Protein AF-A0A7I7XS74-F1 (afdb_monomer)

pLDDT: mean 86.73, std 17.38, range [41.44, 97.75]

Organism: NCBI:txid28047

Structure (mmCIF, N/CA/C/O backbone):
data_AF-A0A7I7XS74-F1
#
_entry.id   AF-A0A7I7XS74-F1
#
loop_
_atom_site.group_PDB
_atom_site.id
_atom_site.type_symbol
_atom_site.label_atom_id
_atom_site.label_alt_id
_atom_site.label_comp_id
_atom_site.label_asym_id
_atom_site.label_entity_id
_atom_site.label_seq_id
_atom_site.pdbx_PDB_ins_code
_atom_site.Cartn_x
_atom_site.Cartn_y
_atom_site.Cartn_z
_atom_site.occupancy
_atom_site.B_iso_or_equiv
_atom_site.auth_seq_id
_atom_site.auth_comp_id
_atom_site.auth_asym_id
_atom_site.auth_atom_id
_atom_site.pdbx_PDB_model_num
ATOM 1 N N . MET A 1 1 ? -5.311 -9.507 -19.678 1.00 51.25 1 MET A N 1
ATOM 2 C CA . MET A 1 1 ? -5.398 -9.650 -18.212 1.00 51.25 1 MET A CA 1
ATOM 3 C C . MET A 1 1 ? -4.402 -8.661 -17.640 1.00 51.25 1 MET A C 1
ATOM 5 O O . MET A 1 1 ? -3.240 -8.748 -18.012 1.00 51.25 1 MET A O 1
ATOM 9 N N . ASP A 1 2 ? -4.842 -7.669 -16.873 1.00 70.88 2 ASP A N 1
ATOM 10 C CA . ASP A 1 2 ? -3.912 -6.734 -16.231 1.00 70.88 2 ASP A CA 1
ATOM 11 C C . ASP A 1 2 ? -3.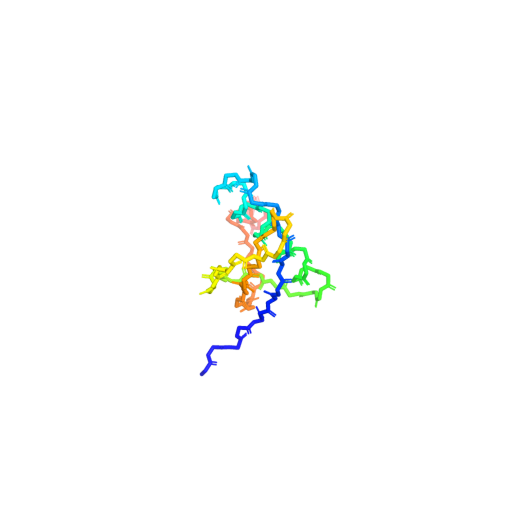181 -7.456 -15.085 1.00 70.88 2 ASP A C 1
ATOM 13 O O . ASP A 1 2 ? -3.833 -7.968 -14.174 1.00 70.88 2 ASP A O 1
ATOM 17 N N . ASP A 1 3 ? -1.847 -7.524 -15.138 1.00 89.81 3 ASP A N 1
ATOM 18 C CA . ASP A 1 3 ? -1.006 -8.222 -14.150 1.00 89.81 3 ASP A CA 1
ATOM 19 C C . ASP A 1 3 ? -0.770 -7.344 -12.908 1.00 89.81 3 ASP A C 1
ATOM 21 O O . ASP A 1 3 ? 0.285 -6.737 -12.716 1.00 89.81 3 ASP A O 1
ATOM 25 N N . TRP A 1 4 ? -1.813 -7.193 -12.090 1.00 94.44 4 TRP A N 1
ATOM 26 C CA . TRP A 1 4 ? -1.754 -6.412 -10.854 1.00 94.44 4 TRP A CA 1
ATOM 27 C C . TRP A 1 4 ? -0.917 -7.114 -9.780 1.00 94.44 4 TRP A C 1
ATOM 29 O O . TRP A 1 4 ? -1.275 -8.192 -9.302 1.00 94.44 4 TRP A O 1
ATOM 39 N N . ARG A 1 5 ? 0.120 -6.433 -9.286 1.00 94.81 5 ARG A N 1
ATOM 40 C CA . ARG A 1 5 ? 0.852 -6.823 -8.075 1.00 94.81 5 ARG A CA 1
ATOM 41 C C . ARG A 1 5 ? 0.034 -6.404 -6.857 1.00 94.81 5 ARG A C 1
ATOM 43 O O . ARG A 1 5 ? -0.261 -5.221 -6.695 1.00 94.81 5 ARG A O 1
ATOM 50 N N . THR A 1 6 ? -0.370 -7.363 -6.029 1.00 95.94 6 THR A N 1
ATOM 51 C CA . THR A 1 6 ? -1.279 -7.141 -4.892 1.00 95.94 6 THR A CA 1
ATOM 52 C C . THR A 1 6 ? -0.583 -7.475 -3.577 1.00 95.94 6 THR A C 1
ATOM 54 O O . THR A 1 6 ? 0.189 -8.425 -3.507 1.00 95.94 6 THR A O 1
ATOM 57 N N . PHE A 1 7 ? -0.866 -6.684 -2.547 1.00 95.31 7 PHE A N 1
ATOM 58 C CA . PHE A 1 7 ? -0.235 -6.720 -1.236 1.00 95.31 7 PHE A CA 1
ATOM 59 C C . PHE A 1 7 ? -1.286 -6.578 -0.141 1.00 95.31 7 PHE A C 1
ATOM 61 O O . PHE A 1 7 ? -2.277 -5.856 -0.295 1.00 95.31 7 PHE A O 1
ATOM 68 N N . GLU A 1 8 ? -1.012 -7.217 0.989 1.00 96.88 8 GLU A N 1
ATOM 69 C CA . GLU A 1 8 ? -1.787 -7.063 2.211 1.00 96.88 8 GLU A CA 1
ATOM 70 C C . GLU A 1 8 ? -1.028 -6.183 3.200 1.00 96.88 8 GLU A C 1
ATOM 72 O O . GLU A 1 8 ? 0.154 -6.391 3.476 1.00 96.88 8 GLU A O 1
ATOM 77 N N . PHE A 1 9 ? -1.724 -5.201 3.759 1.00 96.00 9 PHE A N 1
ATOM 78 C CA . PHE A 1 9 ? -1.183 -4.303 4.765 1.00 96.00 9 PHE A CA 1
ATOM 79 C C . PHE A 1 9 ? -2.086 -4.279 5.986 1.00 96.00 9 PHE A C 1
ATOM 81 O O . PHE A 1 9 ? -3.309 -4.245 5.877 1.00 96.00 9 PHE A O 1
ATOM 88 N N . TYR A 1 10 ? -1.470 -4.215 7.158 1.00 96.62 10 TYR A N 1
ATOM 89 C CA . TYR A 1 10 ? -2.172 -4.022 8.417 1.00 96.62 10 TYR A CA 1
ATOM 90 C C . TYR A 1 10 ? -1.884 -2.608 8.900 1.00 96.62 10 TYR A C 1
ATOM 92 O O . TYR A 1 10 ? -0.729 -2.250 9.141 1.00 96.62 10 TYR A O 1
ATOM 100 N N . LEU A 1 11 ? -2.935 -1.796 8.996 1.00 96.75 11 LEU A N 1
ATOM 101 C CA . LEU A 1 11 ? -2.858 -0.421 9.481 1.00 96.75 11 LEU A CA 1
ATOM 102 C C . LEU A 1 11 ? -3.783 -0.228 10.689 1.00 96.75 11 LEU A C 1
ATOM 104 O O . LEU A 1 11 ? -4.842 -0.863 10.740 1.00 96.75 11 LEU A O 1
ATOM 108 N N . PRO A 1 12 ? -3.426 0.639 11.654 1.00 96.94 12 PRO A N 1
ATOM 109 C CA . PRO A 1 12 ? -4.294 0.937 12.786 1.00 96.94 12 PRO A CA 1
ATOM 110 C C . PRO A 1 12 ? -5.635 1.515 12.327 1.00 96.94 12 PRO A C 1
ATOM 112 O O . PRO A 1 12 ? -5.687 2.360 11.432 1.00 96.94 12 PRO A O 1
ATOM 115 N N . SER A 1 13 ? -6.725 1.116 12.980 1.00 95.38 13 SER A N 1
ATOM 116 C CA . SER A 1 13 ? -8.064 1.657 12.719 1.00 95.38 13 SER A CA 1
ATOM 117 C C . SER A 1 13 ? -8.228 3.108 13.171 1.00 95.38 13 SER A C 1
ATOM 119 O O . SER A 1 13 ? -9.250 3.720 12.879 1.00 95.38 13 SER A O 1
ATOM 121 N N . THR A 1 14 ? -7.259 3.635 13.921 1.00 96.25 14 THR A N 1
ATOM 122 C CA . THR A 1 14 ? -7.207 5.031 14.367 1.00 96.25 14 THR A CA 1
ATOM 123 C C . THR A 1 14 ? -6.783 5.990 13.259 1.00 96.25 14 THR A C 1
ATOM 125 O O . THR A 1 14 ? -7.025 7.186 13.392 1.00 96.25 14 THR A O 1
ATOM 128 N N . LEU A 1 15 ? -6.177 5.492 12.174 1.00 95.56 15 LEU A N 1
ATOM 129 C CA . LEU A 1 15 ? -5.824 6.326 11.029 1.00 95.56 15 LEU A CA 1
ATOM 130 C C . LEU A 1 15 ? -7.077 6.784 10.290 1.00 95.56 15 LEU A C 1
ATOM 132 O O . LEU A 1 15 ? -7.987 5.992 10.014 1.00 95.56 15 LEU A O 1
ATOM 136 N N . SER A 1 16 ? -7.090 8.053 9.890 1.00 95.88 16 SER A N 1
ATOM 137 C CA . SER A 1 16 ? -8.107 8.538 8.968 1.00 95.88 16 SER A CA 1
ATOM 138 C C . SER A 1 16 ? -7.983 7.830 7.607 1.00 95.88 16 SER A C 1
ATOM 140 O O . SER A 1 16 ? -6.901 7.366 7.225 1.00 95.88 16 SER A O 1
ATOM 142 N N . PRO A 1 17 ? -9.066 7.761 6.812 1.00 92.88 17 PRO A N 1
ATOM 143 C CA . PRO A 1 17 ? -9.019 7.155 5.481 1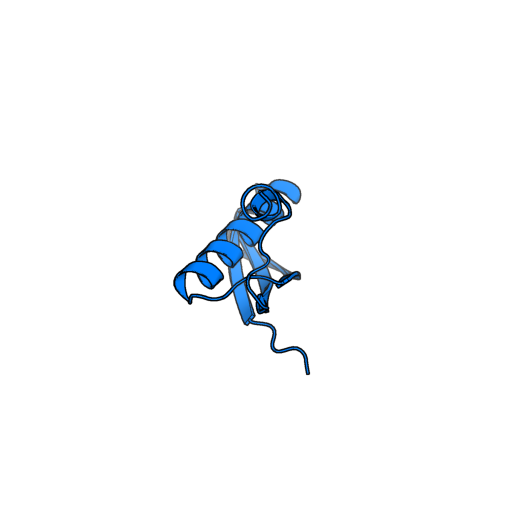.00 92.88 17 PRO A CA 1
ATOM 144 C C . PRO A 1 17 ? -7.942 7.756 4.561 1.00 92.88 17 PRO A C 1
ATOM 146 O O . PRO A 1 17 ? -7.328 7.032 3.775 1.00 92.88 17 PRO A O 1
ATOM 149 N N . THR A 1 18 ? -7.684 9.062 4.671 1.00 96.19 18 THR A N 1
ATOM 150 C CA . THR A 1 18 ? -6.676 9.773 3.870 1.00 96.19 18 THR A CA 1
ATOM 151 C C . THR A 1 18 ? -5.255 9.396 4.277 1.00 96.19 18 THR A C 1
ATOM 153 O O . THR A 1 18 ? -4.412 9.151 3.409 1.00 96.19 18 THR A O 1
ATOM 156 N N . GLU A 1 19 ? -4.986 9.298 5.580 1.00 97.56 19 GLU A N 1
ATOM 157 C CA . GLU A 1 19 ? -3.688 8.852 6.100 1.00 97.56 19 GLU A CA 1
ATOM 158 C C . GLU A 1 19 ? -3.422 7.400 5.712 1.00 97.56 19 GLU A C 1
ATOM 160 O O . GLU A 1 19 ? -2.363 7.096 5.168 1.00 97.56 19 GLU A O 1
ATOM 165 N N . ALA A 1 20 ? -4.414 6.522 5.891 1.00 96.56 20 ALA A N 1
ATOM 166 C CA . ALA A 1 20 ? -4.312 5.127 5.482 1.00 96.56 20 ALA A CA 1
ATOM 167 C C . ALA A 1 20 ? -4.037 5.001 3.975 1.00 96.56 20 ALA A C 1
ATOM 169 O O . ALA A 1 20 ? -3.134 4.276 3.570 1.00 96.56 20 ALA A O 1
ATOM 170 N N . THR A 1 21 ? -4.748 5.757 3.133 1.00 96.31 21 THR A N 1
ATOM 171 C CA . THR A 1 21 ? -4.527 5.750 1.676 1.00 96.31 21 THR A CA 1
ATOM 172 C C . THR A 1 21 ? -3.123 6.230 1.306 1.00 96.31 21 THR A C 1
ATOM 174 O O . THR A 1 21 ? -2.471 5.634 0.447 1.00 96.31 21 THR A O 1
ATOM 177 N N . SER A 1 22 ? -2.642 7.291 1.958 1.00 97.44 22 SER A N 1
ATOM 178 C CA . SER A 1 22 ? -1.304 7.842 1.722 1.00 97.44 22 SER A CA 1
ATOM 179 C C . SER A 1 22 ? -0.215 6.846 2.120 1.00 97.44 22 SER A C 1
ATOM 181 O O . SER A 1 22 ? 0.735 6.635 1.365 1.00 97.44 22 SER A O 1
ATOM 183 N N . GLU A 1 23 ? -0.395 6.176 3.257 1.00 97.75 23 GLU A N 1
ATOM 184 C CA . GLU A 1 23 ? 0.519 5.153 3.759 1.00 97.75 23 GLU A CA 1
ATOM 185 C C . GLU A 1 23 ? 0.543 3.910 2.858 1.00 97.75 23 GLU A C 1
ATOM 187 O O . GLU A 1 23 ? 1.618 3.447 2.474 1.00 97.75 23 GLU A O 1
ATOM 192 N N . LEU A 1 24 ? -0.623 3.406 2.433 1.00 97.75 24 LEU A N 1
ATOM 193 C CA . LEU A 1 24 ? -0.716 2.289 1.485 1.00 97.75 24 LEU A CA 1
ATOM 194 C C . LEU A 1 24 ? -0.012 2.619 0.169 1.00 97.75 24 LEU A C 1
ATOM 196 O O . LEU A 1 24 ? 0.785 1.826 -0.332 1.00 97.75 24 LEU A O 1
ATOM 200 N N . ARG A 1 25 ? -0.269 3.812 -0.379 1.00 96.94 25 ARG A N 1
ATOM 201 C CA . ARG A 1 25 ? 0.359 4.257 -1.625 1.00 96.94 25 ARG A CA 1
ATOM 202 C C . ARG A 1 25 ? 1.873 4.353 -1.479 1.00 96.94 25 ARG A C 1
ATOM 204 O O . ARG A 1 25 ? 2.588 3.902 -2.369 1.00 96.94 25 ARG A O 1
ATOM 211 N N . ARG A 1 26 ? 2.365 4.909 -0.369 1.00 97.25 26 ARG A N 1
ATOM 212 C CA . ARG A 1 26 ? 3.800 5.003 -0.080 1.00 97.25 26 ARG A CA 1
ATOM 213 C C . ARG A 1 26 ? 4.449 3.621 -0.039 1.00 97.25 26 ARG A C 1
ATOM 215 O O . ARG A 1 26 ? 5.446 3.415 -0.722 1.00 97.25 26 ARG A O 1
ATOM 222 N N . ARG A 1 27 ? 3.880 2.677 0.716 1.00 97.25 27 ARG A N 1
ATOM 223 C CA . ARG A 1 27 ? 4.422 1.312 0.839 1.00 97.25 27 ARG A CA 1
ATOM 224 C C . ARG A 1 27 ? 4.448 0.578 -0.496 1.00 97.25 27 ARG A C 1
ATOM 226 O O . ARG A 1 27 ? 5.440 -0.063 -0.814 1.00 97.25 27 ARG A O 1
ATOM 233 N N . VAL A 1 28 ? 3.393 0.723 -1.295 1.00 95.94 28 VAL A N 1
ATOM 234 C CA . VAL A 1 28 ? 3.331 0.140 -2.640 1.00 95.94 28 VAL A CA 1
ATOM 235 C C . VAL A 1 28 ? 4.384 0.743 -3.575 1.00 95.94 28 VAL A C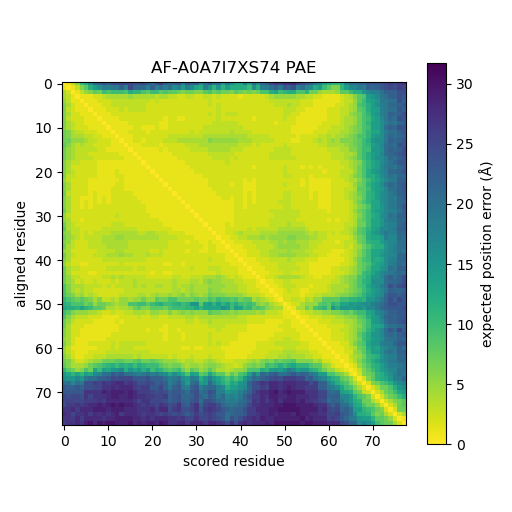 1
ATOM 237 O O . VAL A 1 28 ? 5.029 0.006 -4.313 1.00 95.94 28 VAL A O 1
ATOM 240 N N . LEU A 1 29 ? 4.591 2.064 -3.536 1.00 94.88 29 LEU A N 1
ATOM 241 C CA . LEU A 1 29 ? 5.634 2.718 -4.333 1.00 94.88 29 LEU A CA 1
ATOM 242 C C . LEU A 1 29 ? 7.039 2.247 -3.943 1.00 94.88 29 LEU A C 1
ATOM 244 O O . LEU A 1 29 ? 7.856 2.029 -4.830 1.00 94.88 29 LEU A O 1
ATOM 248 N N . ILE A 1 30 ? 7.303 2.077 -2.644 1.00 95.38 30 ILE A N 1
ATOM 249 C CA . ILE A 1 30 ? 8.578 1.544 -2.145 1.00 95.38 30 ILE A CA 1
ATOM 250 C C . ILE A 1 30 ? 8.774 0.107 -2.635 1.00 95.38 30 ILE A C 1
ATOM 252 O O . ILE A 1 30 ? 9.783 -0.174 -3.262 1.00 95.38 30 ILE A O 1
ATOM 256 N N . ALA A 1 31 ? 7.778 -0.767 -2.455 1.00 94.25 31 ALA A N 1
ATOM 257 C CA . ALA A 1 31 ? 7.868 -2.160 -2.892 1.00 94.25 31 ALA A CA 1
ATOM 258 C C . ALA A 1 31 ? 8.109 -2.298 -4.407 1.00 94.25 31 ALA A C 1
ATOM 260 O O . ALA A 1 31 ? 8.871 -3.160 -4.835 1.00 94.25 31 ALA 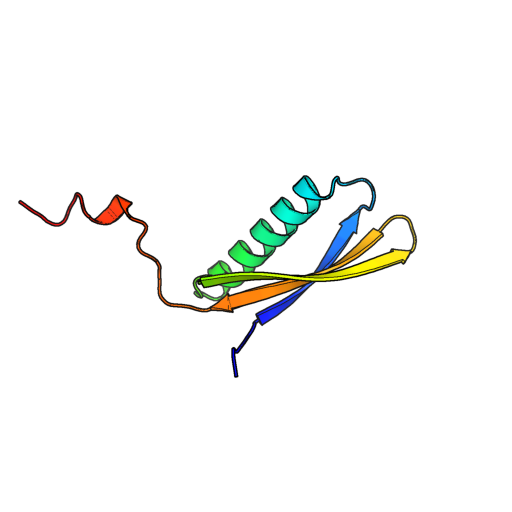A O 1
ATOM 261 N N . ALA A 1 32 ? 7.482 -1.442 -5.220 1.00 94.06 32 ALA A N 1
ATOM 262 C CA . ALA A 1 32 ? 7.746 -1.398 -6.656 1.00 94.06 32 ALA A CA 1
ATOM 263 C C . ALA A 1 32 ? 9.182 -0.937 -6.955 1.00 94.06 32 ALA A C 1
ATOM 265 O O . ALA A 1 32 ? 9.879 -1.582 -7.734 1.00 94.06 32 ALA A O 1
ATOM 266 N N . ALA A 1 33 ? 9.641 0.137 -6.302 1.00 93.00 33 ALA A N 1
ATOM 267 C CA . ALA A 1 33 ? 10.989 0.668 -6.487 1.00 93.00 33 ALA A CA 1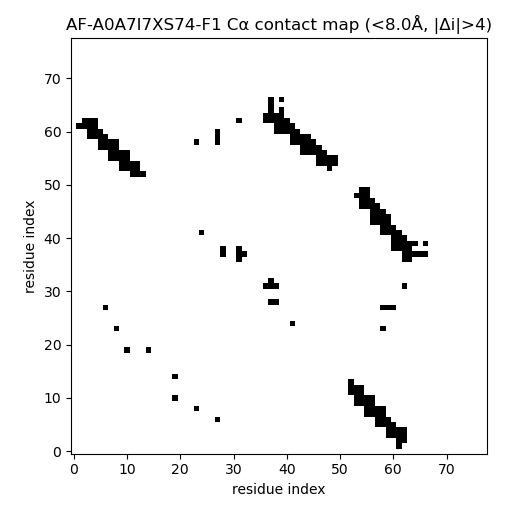
ATOM 268 C C . ALA A 1 33 ? 12.078 -0.338 -6.077 1.00 93.00 33 ALA A C 1
ATOM 270 O O . ALA A 1 33 ? 13.049 -0.504 -6.813 1.00 93.00 33 ALA A O 1
ATOM 271 N N . ASP A 1 34 ? 11.888 -1.051 -4.965 1.00 94.44 34 ASP A N 1
ATOM 272 C CA . ASP A 1 34 ? 12.797 -2.105 -4.497 1.00 94.44 34 ASP A CA 1
ATOM 273 C C . ASP A 1 34 ? 12.884 -3.273 -5.497 1.00 94.44 34 ASP A C 1
ATOM 275 O O . ASP A 1 34 ? 13.930 -3.904 -5.633 1.00 94.44 34 ASP A O 1
ATOM 279 N N . GLY A 1 35 ? 11.802 -3.535 -6.240 1.00 90.94 35 GLY A N 1
ATOM 280 C CA . GLY A 1 35 ? 11.760 -4.505 -7.339 1.00 90.94 35 GLY A CA 1
ATOM 281 C C . GLY A 1 35 ? 12.255 -3.974 -8.690 1.00 90.94 35 GLY A C 1
ATOM 282 O O . GLY A 1 35 ? 12.254 -4.718 -9.669 1.00 90.94 35 GLY A O 1
ATOM 283 N N . GLY A 1 36 ? 12.654 -2.700 -8.779 1.00 92.25 36 GLY A N 1
ATOM 284 C CA . GLY A 1 36 ? 13.018 -2.050 -10.044 1.00 92.25 36 GLY A CA 1
ATOM 285 C C . GLY A 1 36 ? 11.829 -1.782 -10.980 1.00 92.25 36 GLY A C 1
ATOM 286 O O . GLY A 1 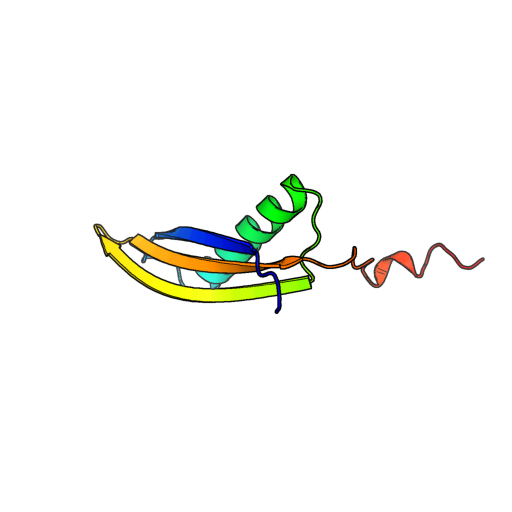36 ? 12.024 -1.525 -12.169 1.00 92.25 36 GLY A O 1
ATOM 287 N N . GLU A 1 37 ? 10.599 -1.839 -10.469 1.00 93.62 37 GLU A N 1
ATOM 288 C CA . GLU A 1 37 ? 9.362 -1.625 -11.219 1.00 93.62 37 GLU A CA 1
ATOM 289 C C . GLU A 1 37 ? 8.835 -0.191 -11.031 1.00 93.62 37 GLU A C 1
ATOM 291 O O . GLU A 1 37 ? 8.958 0.425 -9.970 1.00 93.62 37 GLU A O 1
ATOM 296 N N . PHE A 1 38 ? 8.176 0.354 -12.059 1.00 90.94 38 PHE A N 1
ATOM 297 C CA . PHE A 1 38 ? 7.487 1.643 -11.961 1.00 90.94 38 PHE A CA 1
ATOM 298 C C . PHE A 1 38 ? 5.981 1.445 -11.842 1.00 90.94 38 PHE A C 1
ATOM 300 O O . PHE A 1 38 ? 5.370 0.662 -12.570 1.00 90.94 38 PHE A O 1
ATOM 307 N N . VAL A 1 39 ? 5.351 2.218 -10.960 1.00 92.88 39 VAL A N 1
ATOM 308 C CA . VAL A 1 39 ? 3.903 2.166 -10.747 1.00 92.88 39 VAL A CA 1
ATOM 309 C C . VAL A 1 39 ? 3.169 2.998 -11.800 1.00 92.88 39 VAL A C 1
ATOM 311 O O . VAL A 1 39 ? 3.246 4.228 -11.811 1.00 92.88 39 VAL A O 1
ATOM 314 N N . ARG A 1 40 ? 2.384 2.340 -12.660 1.00 93.06 40 ARG A N 1
ATOM 315 C CA . ARG A 1 40 ? 1.484 3.003 -13.621 1.00 93.06 40 ARG A CA 1
ATOM 316 C C . ARG A 1 40 ? 0.157 3.397 -12.983 1.00 93.06 40 ARG A C 1
ATOM 318 O O . ARG A 1 40 ? -0.354 4.486 -13.256 1.00 93.06 40 ARG A O 1
ATOM 325 N N . GLN A 1 41 ? -0.417 2.495 -12.191 1.00 94.31 41 GLN A N 1
ATOM 326 C CA . GLN A 1 41 ? -1.681 2.687 -11.479 1.00 94.31 41 GLN A CA 1
ATOM 327 C C . GLN A 1 41 ? -1.590 2.086 -10.081 1.00 94.31 41 GLN A C 1
ATOM 329 O O . GLN A 1 41 ? -0.908 1.089 -9.883 1.00 94.31 41 GLN A O 1
ATOM 334 N N . PHE A 1 42 ? -2.308 2.684 -9.137 1.00 95.19 42 PHE A N 1
ATO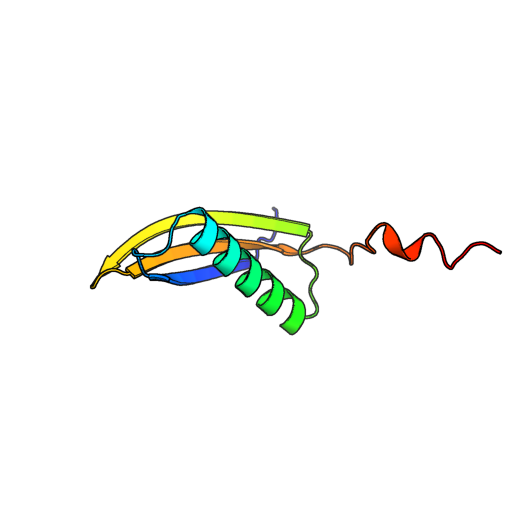M 335 C CA . PHE A 1 42 ? -2.459 2.214 -7.764 1.00 95.19 42 PHE A CA 1
ATOM 336 C C . PHE A 1 42 ? -3.944 1.995 -7.488 1.00 95.19 42 PHE A C 1
ATOM 338 O O . PHE A 1 42 ? -4.771 2.791 -7.938 1.00 95.19 42 PHE A O 1
ATOM 345 N N . ARG A 1 43 ? -4.276 0.949 -6.733 1.00 95.56 43 ARG A N 1
ATOM 346 C CA . ARG A 1 43 ? -5.641 0.688 -6.274 1.00 95.56 43 ARG A CA 1
ATOM 347 C C . ARG A 1 43 ? -5.656 0.157 -4.849 1.00 95.56 43 ARG A C 1
ATOM 349 O O . ARG A 1 43 ? -4.735 -0.541 -4.430 1.00 95.56 43 ARG A O 1
ATOM 356 N N . ILE A 1 44 ? -6.758 0.414 -4.158 1.00 96.69 44 ILE A N 1
ATOM 357 C CA . ILE A 1 44 ? -7.150 -0.285 -2.935 1.00 96.69 44 ILE A CA 1
ATOM 358 C C . ILE A 1 44 ? -8.318 -1.182 -3.335 1.00 96.69 44 ILE A C 1
ATOM 360 O O . ILE A 1 44 ? -9.330 -0.684 -3.819 1.00 96.69 44 ILE A O 1
ATOM 364 N N . ALA A 1 45 ? -8.130 -2.492 -3.230 1.00 94.25 45 ALA A N 1
ATOM 365 C CA . ALA A 1 45 ? -9.102 -3.489 -3.658 1.00 94.25 45 ALA A CA 1
ATOM 366 C C . ALA A 1 45 ? -10.097 -3.835 -2.547 1.00 94.25 45 ALA A C 1
ATOM 368 O O . ALA A 1 45 ? -11.272 -4.029 -2.837 1.00 94.25 45 ALA A O 1
ATOM 369 N N . ASP A 1 46 ? -9.633 -3.906 -1.297 1.00 94.81 46 ASP A N 1
ATOM 370 C CA . ASP A 1 46 ? -10.475 -4.312 -0.174 1.00 94.81 46 ASP A CA 1
ATOM 371 C C . ASP A 1 46 ? -9.999 -3.720 1.160 1.00 94.81 46 ASP A C 1
ATOM 373 O O . ASP A 1 46 ? -8.835 -3.325 1.315 1.00 94.81 46 ASP A O 1
ATOM 377 N N . ARG A 1 47 ? -10.923 -3.664 2.122 1.00 94.31 47 ARG A N 1
ATOM 378 C CA . ARG A 1 47 ? -10.691 -3.241 3.499 1.00 94.31 47 ARG A CA 1
ATOM 379 C C . ARG A 1 47 ? -11.551 -4.049 4.468 1.00 94.31 47 ARG A C 1
ATOM 381 O O . ARG A 1 47 ? -12.761 -3.844 4.550 1.00 94.31 47 ARG A O 1
ATOM 388 N N . GLU A 1 48 ? -10.903 -4.808 5.339 1.00 95.88 48 GLU A N 1
ATOM 389 C CA . GLU A 1 48 ? -11.563 -5.637 6.345 1.00 95.88 48 GLU A CA 1
ATOM 390 C C . GLU A 1 48 ? -11.126 -5.253 7.764 1.00 95.88 48 GLU A C 1
ATOM 392 O O . GLU A 1 48 ? -9.946 -5.005 8.028 1.00 95.88 48 GLU A O 1
ATOM 397 N N . ARG A 1 49 ? -12.071 -5.194 8.714 1.00 93.38 49 ARG A N 1
ATOM 398 C CA . ARG A 1 49 ? -11.708 -5.010 10.128 1.00 93.38 49 ARG A CA 1
ATOM 399 C C . ARG A 1 49 ? -10.953 -6.242 10.614 1.00 93.38 49 ARG A C 1
ATOM 401 O O . ARG A 1 49 ? -11.415 -7.361 10.443 1.00 93.38 49 ARG A O 1
ATOM 408 N N . HIS A 1 50 ? -9.835 -6.014 11.284 1.00 91.75 50 HIS A N 1
ATOM 409 C CA . HIS A 1 50 ? -9.043 -7.048 11.923 1.00 91.75 50 HIS A CA 1
ATOM 410 C C . HIS A 1 50 ? -9.063 -6.877 13.450 1.00 91.75 50 HIS A C 1
ATOM 412 O O . HIS A 1 50 ? -9.523 -5.865 13.989 1.00 91.75 50 HIS A O 1
ATOM 418 N N . ALA A 1 51 ? -8.600 -7.894 14.175 1.00 89.50 51 ALA A N 1
ATOM 419 C CA . ALA A 1 51 ? -8.622 -7.888 15.631 1.00 89.50 51 ALA A CA 1
ATOM 420 C C . ALA A 1 51 ? -7.786 -6.735 16.222 1.00 89.50 51 ALA A C 1
ATOM 422 O O . ALA A 1 51 ? -6.829 -6.256 15.615 1.00 89.50 51 ALA A O 1
ATOM 423 N N . LYS A 1 52 ? -8.125 -6.327 17.453 1.00 90.00 52 LYS A N 1
ATOM 424 C CA . LYS A 1 52 ? -7.337 -5.387 18.277 1.00 90.00 52 LYS A CA 1
ATOM 425 C C . LYS A 1 52 ? -7.131 -3.990 17.661 1.00 90.00 52 LYS A C 1
ATOM 427 O O . LYS A 1 52 ? -6.078 -3.391 17.847 1.00 90.00 52 LYS A O 1
ATOM 432 N N . GLY A 1 53 ? -8.125 -3.465 16.944 1.00 93.19 53 GLY A N 1
ATOM 433 C CA . GLY A 1 53 ? -8.057 -2.105 16.389 1.00 93.19 53 GLY A CA 1
ATOM 434 C C . GLY A 1 53 ? -7.169 -1.990 15.150 1.00 93.19 53 GLY A C 1
ATOM 435 O O . GLY A 1 53 ? -6.609 -0.930 14.887 1.00 93.19 53 GLY A O 1
ATOM 436 N N . TRP A 1 54 ? -7.034 -3.074 14.388 1.00 96.38 54 TRP A N 1
ATOM 437 C CA . TRP A 1 54 ? -6.336 -3.085 13.106 1.00 96.38 54 TRP A CA 1
ATOM 438 C C . TRP A 1 54 ? -7.324 -3.230 11.957 1.00 96.38 54 TRP A C 1
ATOM 440 O O . TRP A 1 54 ? -8.430 -3.744 12.110 1.00 96.38 54 TRP A O 1
ATOM 450 N N . ILE A 1 55 ? -6.920 -2.773 10.783 1.00 96.81 55 ILE A N 1
ATOM 451 C CA . ILE A 1 55 ? -7.643 -2.967 9.535 1.00 96.81 55 ILE A CA 1
ATOM 452 C C . ILE A 1 55 ? -6.682 -3.637 8.559 1.00 96.81 55 ILE A C 1
ATOM 454 O O . ILE A 1 55 ? -5.564 -3.154 8.357 1.00 96.81 55 ILE A O 1
ATOM 458 N N . ARG A 1 56 ? -7.129 -4.747 7.970 1.00 97.12 56 ARG A N 1
ATOM 459 C CA . ARG A 1 56 ? -6.458 -5.402 6.851 1.00 97.12 56 ARG A CA 1
ATOM 460 C C . ARG A 1 56 ? -6.871 -4.688 5.572 1.00 97.12 56 ARG A C 1
ATOM 462 O O . ARG A 1 56 ? -8.058 -4.548 5.286 1.00 97.12 56 ARG A O 1
ATOM 469 N N . TRP A 1 57 ? -5.891 -4.220 4.821 1.00 97.38 57 TRP A N 1
ATOM 470 C CA . TRP A 1 57 ? -6.077 -3.536 3.552 1.00 97.38 57 TRP A CA 1
ATOM 471 C C . TRP A 1 57 ? -5.430 -4.345 2.445 1.00 97.38 57 TRP A C 1
ATOM 473 O O . TRP A 1 57 ? -4.253 -4.691 2.539 1.00 97.38 57 TRP A O 1
ATOM 483 N N . THR A 1 58 ? -6.177 -4.565 1.372 1.00 97.19 58 THR A N 1
ATOM 484 C CA . THR A 1 58 ? -5.652 -5.163 0.148 1.00 97.19 58 THR A CA 1
ATOM 485 C C . THR A 1 58 ? -5.429 -4.040 -0.847 1.00 97.19 58 THR A C 1
ATOM 487 O O . THR A 1 58 ? -6.382 -3.404 -1.298 1.00 97.19 58 THR A O 1
ATOM 490 N N . ALA A 1 59 ? -4.175 -3.768 -1.189 1.00 97.25 59 ALA A N 1
ATOM 491 C CA . ALA A 1 59 ? -3.814 -2.744 -2.161 1.00 97.25 59 ALA A CA 1
ATOM 492 C C . ALA A 1 59 ? -2.894 -3.327 -3.225 1.00 97.25 59 ALA A C 1
ATOM 494 O O . ALA A 1 59 ? -2.248 -4.348 -3.022 1.00 97.25 59 ALA A O 1
ATOM 495 N N . GLY A 1 60 ? -2.837 -2.692 -4.383 1.00 96.06 60 GLY A N 1
ATOM 496 C CA . GLY A 1 60 ? -1.996 -3.178 -5.458 1.00 96.06 60 GLY A CA 1
ATOM 497 C C . GLY A 1 60 ? -1.610 -2.099 -6.437 1.00 96.06 60 GLY A C 1
ATOM 498 O O . GLY A 1 60 ? -2.159 -0.992 -6.433 1.00 96.06 60 GLY A O 1
ATOM 499 N N . TYR A 1 61 ? -0.668 -2.449 -7.298 1.00 96.19 61 TYR A N 1
ATOM 500 C CA . TYR A 1 61 ? -0.271 -1.613 -8.409 1.00 96.19 61 TYR A CA 1
ATOM 501 C C . TYR A 1 61 ? -0.193 -2.388 -9.714 1.00 96.19 61 TYR A C 1
ATOM 503 O O . TYR A 1 61 ? 0.019 -3.599 -9.741 1.00 96.19 61 TYR A O 1
ATOM 511 N N . LEU A 1 62 ? -0.372 -1.646 -10.799 1.00 95.38 62 LEU A N 1
ATOM 512 C CA . LEU A 1 62 ? -0.081 -2.113 -12.140 1.00 95.38 62 LEU A CA 1
ATOM 513 C C . LEU A 1 62 ? 1.312 -1.597 -12.516 1.00 95.38 62 LEU A C 1
ATOM 515 O O . LEU A 1 62 ? 1.492 -0.367 -12.525 1.00 95.38 62 LEU A O 1
ATOM 519 N N . PRO A 1 63 ? 2.288 -2.473 -12.806 1.00 93.81 63 PRO A N 1
ATOM 520 C CA . PRO A 1 63 ? 3.576 -2.037 -13.318 1.00 93.81 63 PRO A CA 1
ATOM 521 C C . PRO A 1 63 ? 3.414 -1.343 -14.677 1.00 93.81 63 PRO A C 1
ATOM 523 O O . PRO A 1 63 ? 2.451 -1.549 -15.422 1.00 93.81 63 PRO A O 1
ATOM 526 N N . GLY A 1 64 ? 4.358 -0.479 -15.014 1.00 88.62 64 GLY A N 1
ATOM 527 C CA . GLY A 1 64 ? 4.434 0.131 -16.331 1.00 88.62 64 GLY A CA 1
ATOM 528 C C . GLY A 1 64 ? 5.795 0.753 -16.596 1.00 88.62 64 GLY A C 1
ATOM 529 O O . GLY A 1 64 ? 6.688 0.657 -15.759 1.00 88.62 64 GLY A O 1
ATOM 530 N N . PRO A 1 65 ? 5.973 1.382 -17.766 1.00 84.75 65 PRO A N 1
ATOM 531 C CA . PRO A 1 65 ? 7.240 2.006 -18.105 1.00 84.75 65 PRO A CA 1
ATOM 532 C C . PRO A 1 65 ? 7.565 3.147 -17.130 1.00 84.7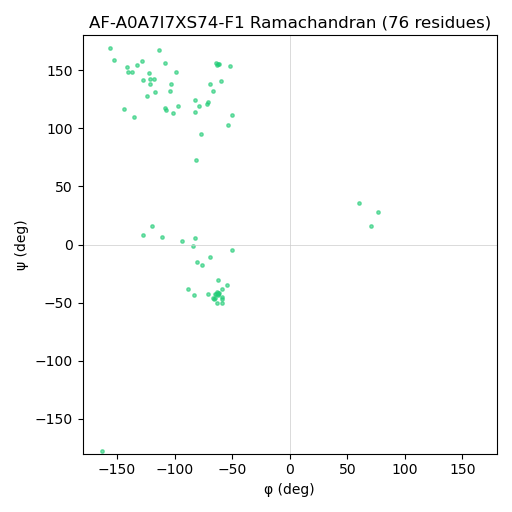5 65 PRO A C 1
ATOM 534 O O . PRO A 1 65 ? 6.634 3.770 -16.597 1.00 84.75 65 PRO A O 1
ATOM 537 N N . PRO A 1 66 ? 8.859 3.476 -16.942 1.00 79.69 66 PRO A N 1
ATOM 538 C CA . PRO A 1 66 ? 9.266 4.685 -16.245 1.00 79.69 66 PRO A CA 1
ATOM 539 C C . PRO A 1 66 ? 8.529 5.876 -16.834 1.00 79.69 66 PRO A C 1
ATOM 541 O O . PRO A 1 66 ? 8.747 6.282 -17.977 1.00 79.69 66 PRO A O 1
ATOM 544 N N . ARG A 1 67 ? 7.626 6.454 -16.045 1.00 66.12 67 ARG A N 1
ATOM 545 C CA . ARG A 1 67 ? 7.078 7.758 -16.376 1.00 66.12 67 ARG A CA 1
ATOM 546 C C . ARG A 1 67 ? 8.143 8.764 -16.007 1.00 66.12 67 ARG A C 1
ATOM 548 O O . ARG A 1 67 ? 8.236 9.194 -14.863 1.00 66.12 67 ARG A O 1
ATOM 555 N N . ILE A 1 68 ? 8.940 9.122 -17.005 1.00 60.97 68 ILE A N 1
ATOM 556 C CA . ILE A 1 68 ? 9.697 10.360 -16.994 1.00 60.97 68 ILE A CA 1
ATOM 557 C C . ILE A 1 68 ? 8.664 11.458 -16.729 1.00 60.97 68 ILE A C 1
ATOM 559 O O . ILE A 1 68 ? 7.834 11.773 -17.584 1.00 60.97 68 ILE A O 1
ATOM 563 N N . GLY A 1 69 ? 8.620 11.959 -15.493 1.00 50.28 69 GLY A N 1
ATOM 564 C CA . GLY A 1 69 ? 7.768 13.087 -15.155 1.00 50.28 69 GLY A CA 1
ATOM 565 C C . GLY A 1 69 ? 8.042 14.222 -16.139 1.00 50.28 69 GLY A C 1
ATOM 566 O O . GLY A 1 69 ? 9.148 14.343 -16.666 1.00 50.28 69 GLY A O 1
ATOM 567 N N . ARG A 1 70 ? 7.049 15.086 -16.362 1.00 52.50 70 ARG A N 1
ATOM 568 C CA . ARG A 1 70 ? 7.108 16.264 -17.254 1.00 52.50 70 ARG A CA 1
ATOM 569 C C . ARG A 1 70 ? 8.322 17.197 -17.028 1.00 52.50 70 ARG A C 1
ATOM 571 O O . ARG A 1 70 ? 8.498 18.140 -17.785 1.00 52.50 70 ARG A O 1
ATOM 578 N N . PHE A 1 71 ? 9.142 16.928 -16.015 1.00 50.62 71 PHE A N 1
ATOM 579 C CA . PHE A 1 71 ? 10.350 17.637 -15.615 1.00 50.62 71 PHE A CA 1
ATOM 580 C C . PHE A 1 71 ? 11.619 17.311 -16.420 1.00 50.62 71 PHE A C 1
ATOM 582 O O . PHE A 1 71 ? 12.551 18.097 -16.342 1.00 50.62 71 PHE A O 1
ATOM 589 N N . GLN A 1 72 ? 11.693 16.235 -17.217 1.00 44.28 72 GLN A N 1
ATOM 590 C CA . GLN A 1 72 ? 12.892 15.999 -18.059 1.00 44.28 72 GLN A CA 1
ATOM 591 C C . GLN A 1 72 ? 12.776 16.551 -19.487 1.00 44.28 72 GLN A C 1
ATOM 593 O O . GLN A 1 72 ? 13.694 16.393 -20.284 1.00 44.28 72 GLN A O 1
ATOM 598 N N . ARG A 1 73 ? 11.677 17.234 -19.838 1.00 43.09 73 ARG A N 1
ATOM 599 C CA . ARG A 1 73 ? 11.538 17.851 -21.170 1.00 43.09 73 ARG A CA 1
ATOM 600 C C . ARG A 1 73 ? 12.228 19.216 -21.299 1.00 43.09 73 ARG A C 1
ATOM 602 O O . ARG A 1 73 ? 12.071 19.858 -22.325 1.00 43.09 73 ARG A O 1
ATOM 609 N N . ALA A 1 74 ? 12.960 19.653 -20.272 1.00 48.75 74 ALA A N 1
ATOM 610 C CA . ALA A 1 74 ? 13.634 20.952 -20.231 1.00 48.75 74 ALA A CA 1
ATOM 611 C C . ALA A 1 74 ? 15.173 20.865 -20.287 1.00 48.75 74 ALA A C 1
ATOM 613 O O . ALA A 1 74 ? 15.834 21.881 -20.125 1.00 48.75 74 ALA A O 1
ATOM 614 N N . THR A 1 75 ? 15.763 19.682 -20.493 1.00 48.34 75 THR A N 1
ATOM 615 C CA . THR A 1 75 ? 17.238 19.538 -20.564 1.00 48.34 75 THR A CA 1
ATOM 616 C C . THR A 1 75 ? 17.706 18.818 -21.831 1.00 48.34 75 THR A C 1
ATOM 618 O O . THR A 1 75 ? 18.881 18.508 -21.967 1.00 48.34 75 THR A O 1
ATOM 621 N N . ALA A 1 76 ? 16.802 18.560 -22.781 1.00 43.09 76 ALA A N 1
ATOM 622 C CA . ALA A 1 76 ? 17.124 17.878 -24.036 1.00 43.09 76 ALA A CA 1
ATOM 623 C C . ALA A 1 76 ? 16.841 18.721 -25.293 1.00 43.09 76 ALA A C 1
ATOM 625 O O . ALA A 1 76 ? 16.803 18.167 -26.386 1.00 43.09 76 ALA A O 1
ATOM 626 N N . GLU A 1 77 ? 16.659 20.037 -25.161 1.00 41.56 77 GLU A N 1
ATOM 627 C CA . GLU A 1 77 ? 16.633 20.951 -26.307 1.00 41.56 77 GLU A CA 1
ATOM 628 C C . GLU A 1 77 ? 17.483 22.196 -26.004 1.00 41.56 77 GLU A C 1
ATOM 630 O O . GLU A 1 77 ? 17.084 23.023 -25.188 1.00 41.56 77 GLU A O 1
ATOM 635 N N . ALA A 1 78 ? 18.620 22.260 -26.715 1.00 41.44 78 ALA A N 1
ATOM 636 C CA . ALA A 1 78 ? 19.467 23.410 -27.073 1.00 41.44 78 ALA A CA 1
ATOM 637 C C . ALA A 1 78 ? 20.309 24.113 -25.992 1.00 41.44 78 ALA A C 1
ATOM 639 O O . ALA A 1 78 ? 19.758 24.837 -25.136 1.00 41.44 78 ALA A O 1
#

Radius of gyration: 15.78 Å; Cα contacts (8 Å, |Δi|>4): 107; chains: 1; bounding box: 31×33×45 Å

Sequence (78 aa):
MDDWRTFEFYLPSTLSPTEATSELRRRVLIAAADGGEFVRQFRIADRERHAKGWIRWTAGYLPGPPRIGRFQRATAEA

Nearest PDB structures (foldseek):
  7n5e-assembly1_F  TM=5.829E-01  e=3.749E-02  Dionaea muscipula
  7n5e-assembly1_A  TM=5.803E-01  e=5.440E-02  Dionaea muscipula
  7n5d-assembly1_B  TM=5.889E-01  e=5.440E-02  Dionaea muscipula
  7n5f-assembly1_A  TM=5.803E-01  e=5.440E-02  Dionaea muscipula
  8tdm-assembly1_A  TM=5.839E-01  e=2.131E-01  Arabidopsis thaliana

Mean predicted aligned error: 7.62 Å

Foldseek 3Di:
DQPKDKDKDKDFLPDDPVRVVVVLVVVQCVVCVVVVFHFPDKDWDDWADDPPRIIITMIIGGTDDPPPDPVVVPPPDD

Solvent-accessible surface area (backbone atoms only — not comparable to full-atom values): 4776 Å² total; per-residue (Å²): 131,85,77,61,51,72,46,81,45,80,42,60,59,85,52,52,73,66,56,48,50,51,50,53,51,50,54,52,52,48,58,30,50,78,70,75,42,32,78,65,44,77,50,76,81,47,79,43,86,42,77,94,59,26,27,40,32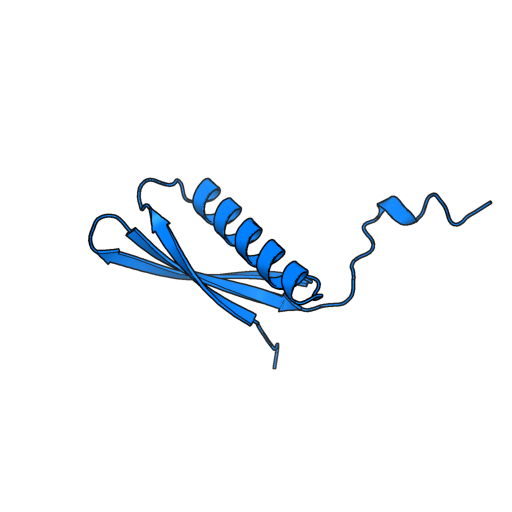,34,34,32,32,31,69,43,74,79,74,78,57,88,76,66,76,77,79,79,71,136

Secondary structure (DSSP, 8-state):
----EEEEEEEETTS-HHHHHHHHHHHHHHHHHHTT-EEEEEEEEEEEEEGGGEEEEEEEEEEES----GGGTTSS--